Protein AF-A0A2V1CV83-F1 (afdb_monomer_lite)

Radius of gyration: 19.04 Å; chains: 1; bounding box: 44×29×53 Å

Structure (mmCIF, N/CA/C/O backbone):
data_AF-A0A2V1CV83-F1
#
_entry.id   AF-A0A2V1CV83-F1
#
loop_
_atom_site.group_PDB
_atom_site.id
_atom_site.type_symbol
_atom_site.label_atom_id
_atom_site.label_alt_id
_atom_site.label_comp_id
_atom_site.label_asym_id
_atom_site.label_entity_id
_atom_site.label_seq_id
_atom_site.pdbx_PDB_ins_code
_atom_site.Cartn_x
_atom_site.Cartn_y
_atom_site.Cartn_z
_atom_site.occupancy
_atom_site.B_iso_or_equiv
_atom_site.auth_seq_id
_atom_site.auth_comp_id
_atom_site.auth_asym_id
_atom_site.auth_atom_id
_atom_site.pdbx_PDB_model_num
ATOM 1 N N . MET A 1 1 ? 9.686 -0.710 20.673 1.00 38.78 1 MET A N 1
ATOM 2 C CA . MET A 1 1 ? 8.378 -0.018 20.800 1.00 38.78 1 MET A CA 1
ATOM 3 C C . MET A 1 1 ? 7.660 0.177 19.448 1.00 38.78 1 MET A C 1
ATOM 5 O O . MET A 1 1 ? 6.859 1.089 19.310 1.00 38.78 1 MET A O 1
ATOM 9 N N . SER A 1 2 ? 7.879 -0.682 18.444 1.00 38.56 2 SER A N 1
ATOM 10 C CA . SER A 1 2 ? 7.444 -0.445 17.051 1.00 38.56 2 SER A CA 1
ATOM 11 C C . SER A 1 2 ? 6.160 -1.177 16.614 1.00 38.56 2 SER A C 1
ATOM 13 O O . SER A 1 2 ? 5.761 -1.050 15.463 1.00 38.56 2 SER A O 1
ATOM 15 N N . GLN A 1 3 ? 5.480 -1.922 17.495 1.00 50.62 3 GLN A N 1
ATOM 16 C CA . GLN A 1 3 ? 4.398 -2.849 17.102 1.00 50.62 3 GLN A CA 1
ATOM 17 C C . GLN A 1 3 ? 2.975 -2.258 17.021 1.00 50.62 3 GLN A C 1
ATOM 19 O O . GLN A 1 3 ? 2.048 -2.975 16.643 1.00 50.62 3 GLN A O 1
ATOM 24 N N . THR A 1 4 ? 2.771 -0.978 17.353 1.00 60.94 4 THR A N 1
ATOM 25 C CA . THR A 1 4 ? 1.410 -0.437 17.575 1.00 60.94 4 THR A CA 1
ATOM 26 C C . THR A 1 4 ? 1.031 0.737 16.674 1.00 60.94 4 THR A C 1
ATOM 28 O O . THR A 1 4 ? -0.124 1.153 16.695 1.00 60.94 4 THR A O 1
ATOM 31 N N . GLY A 1 5 ? 1.953 1.261 15.858 1.00 80.12 5 GLY A N 1
ATOM 32 C CA . GLY A 1 5 ? 1.744 2.507 15.105 1.00 80.12 5 GLY A CA 1
ATOM 33 C C . GLY A 1 5 ? 0.479 2.490 14.243 1.00 80.12 5 GLY A C 1
ATOM 34 O O . GLY A 1 5 ? -0.393 3.343 14.405 1.00 80.12 5 GLY A O 1
ATOM 35 N N . LEU A 1 6 ? 0.328 1.466 13.396 1.00 86.88 6 LEU A N 1
ATOM 36 C CA . LEU A 1 6 ? -0.805 1.362 12.477 1.00 86.88 6 LEU A CA 1
ATOM 37 C C . LEU A 1 6 ? -2.146 1.170 13.199 1.00 86.88 6 LEU A C 1
ATOM 39 O O . LEU A 1 6 ? -3.119 1.866 12.905 1.00 86.88 6 LEU A O 1
ATOM 43 N N . LYS A 1 7 ? -2.209 0.245 14.165 1.00 87.56 7 LYS A N 1
ATOM 44 C CA . LYS A 1 7 ? -3.438 -0.037 14.927 1.00 87.56 7 LYS A CA 1
ATOM 45 C C . LYS A 1 7 ? -3.874 1.161 15.766 1.00 87.56 7 LYS A C 1
ATOM 47 O O . LYS A 1 7 ? -5.052 1.509 15.762 1.00 87.56 7 LYS A O 1
ATOM 52 N N . THR A 1 8 ? -2.936 1.822 16.441 1.00 87.75 8 THR A N 1
ATOM 53 C CA . THR A 1 8 ? -3.216 3.029 17.230 1.00 87.75 8 THR A CA 1
ATOM 54 C C . THR A 1 8 ? -3.698 4.168 16.339 1.00 87.75 8 THR A C 1
ATOM 56 O O . THR A 1 8 ? -4.691 4.826 16.659 1.00 87.75 8 THR A O 1
ATOM 59 N N . ALA A 1 9 ? -3.053 4.378 15.189 1.00 86.94 9 ALA A N 1
ATOM 60 C CA . ALA A 1 9 ? -3.461 5.412 14.248 1.00 86.94 9 ALA A CA 1
ATOM 61 C C . ALA A 1 9 ? -4.855 5.125 13.656 1.00 86.94 9 ALA A C 1
ATOM 63 O O . ALA A 1 9 ? -5.667 6.040 13.523 1.00 86.94 9 ALA A O 1
ATOM 64 N N . TYR A 1 10 ? -5.180 3.855 13.392 1.00 90.00 10 TYR A N 1
ATOM 65 C CA . TYR A 1 10 ? -6.508 3.437 12.940 1.00 90.00 10 TYR A CA 1
ATOM 66 C C . TYR A 1 10 ? -7.578 3.686 14.010 1.00 90.00 10 TYR A C 1
ATOM 68 O O . TYR A 1 10 ? -8.588 4.328 13.725 1.00 90.00 10 TYR A O 1
ATOM 76 N N . ASN A 1 11 ? -7.329 3.274 15.256 1.00 88.62 11 ASN A N 1
ATOM 77 C CA . ASN A 1 11 ? -8.245 3.522 16.373 1.00 88.62 11 ASN A CA 1
ATOM 78 C C . ASN A 1 11 ? -8.486 5.022 16.584 1.00 88.62 11 ASN A C 1
ATOM 80 O O . ASN A 1 11 ? -9.622 5.444 16.773 1.00 88.62 11 ASN A O 1
ATOM 84 N N . THR A 1 12 ? -7.445 5.845 16.445 1.00 89.06 12 THR A N 1
ATOM 85 C CA . THR A 1 12 ? -7.566 7.308 16.529 1.00 89.06 12 THR A CA 1
ATOM 86 C C . THR A 1 12 ? -8.518 7.869 15.466 1.00 89.06 12 THR A C 1
ATOM 88 O O . THR A 1 12 ? -9.266 8.810 15.734 1.00 89.06 12 THR A O 1
ATOM 91 N N . LEU A 1 13 ? -8.526 7.306 14.253 1.00 87.19 13 LEU A N 1
ATOM 92 C CA . LEU A 1 13 ? -9.447 7.728 13.192 1.00 87.19 13 LEU A CA 1
ATOM 93 C C . LEU A 1 13 ? -10.897 7.313 13.464 1.00 87.19 13 LEU A C 1
ATOM 95 O O . LEU A 1 13 ? -11.805 8.069 13.112 1.00 87.19 13 LEU A O 1
ATOM 99 N N . LEU A 1 14 ? -11.105 6.159 14.105 1.00 89.06 14 LEU A N 1
ATOM 100 C CA . LEU A 1 14 ? -12.427 5.720 14.555 1.00 89.06 14 LEU A CA 1
ATOM 101 C C . LEU A 1 14 ? -12.966 6.641 15.654 1.00 89.06 14 LEU A C 1
ATOM 103 O O . LEU A 1 14 ? -14.090 7.121 15.542 1.00 89.06 14 LEU A O 1
ATOM 107 N N . THR A 1 15 ? -12.147 6.963 16.661 1.00 89.38 15 THR A N 1
ATOM 108 C CA . THR A 1 15 ? -12.526 7.889 17.743 1.00 89.38 15 THR A CA 1
ATOM 109 C C . THR A 1 15 ? -12.845 9.286 17.215 1.00 89.38 15 THR A C 1
ATOM 111 O O . THR A 1 15 ? -13.755 9.941 17.701 1.00 89.38 15 THR A O 1
ATOM 114 N N . ARG A 1 16 ? -12.132 9.746 16.180 1.00 89.12 16 ARG A N 1
ATOM 115 C CA . ARG A 1 16 ? -12.391 11.040 15.525 1.00 89.12 16 ARG A CA 1
ATOM 116 C C . ARG A 1 16 ? -13.568 11.017 14.541 1.00 89.12 16 ARG A C 1
ATOM 118 O O . ARG A 1 16 ? -13.742 11.990 13.812 1.00 89.12 16 ARG A O 1
ATOM 125 N N . HIS A 1 17 ? -14.325 9.919 14.465 1.00 83.50 17 HIS A N 1
ATOM 126 C CA . HIS A 1 17 ? -15.454 9.730 13.546 1.00 83.50 17 HIS A CA 1
ATOM 127 C C . HIS A 1 17 ? -15.121 9.992 12.064 1.00 83.50 17 HIS A C 1
ATOM 129 O O . HIS A 1 17 ? -15.986 10.355 11.273 1.00 83.50 17 HIS A O 1
ATOM 135 N N . ARG A 1 18 ? -13.857 9.793 11.659 1.00 83.62 18 ARG A N 1
ATOM 136 C CA . ARG A 1 18 ? -13.404 9.984 10.266 1.00 83.62 18 ARG A CA 1
ATOM 137 C C . ARG A 1 18 ? -13.451 8.711 9.423 1.00 83.62 18 ARG A C 1
ATOM 139 O O . ARG A 1 18 ? -13.245 8.778 8.215 1.00 83.62 18 ARG A O 1
ATOM 146 N N . LEU A 1 19 ? -13.692 7.562 10.048 1.00 82.94 19 LEU A N 1
ATOM 147 C CA . LEU A 1 19 ? -13.981 6.298 9.379 1.00 82.94 19 LEU A CA 1
ATOM 148 C C . LEU A 1 19 ? -15.140 5.599 10.081 1.00 82.94 19 LEU A C 1
ATOM 150 O O . LEU A 1 19 ? -15.219 5.589 11.308 1.00 82.94 19 LEU A O 1
ATOM 154 N N . THR A 1 20 ? -16.003 4.970 9.290 1.00 84.12 20 THR A N 1
ATOM 155 C CA . THR A 1 20 ? -17.001 4.030 9.791 1.00 84.12 20 THR A CA 1
ATOM 156 C C . THR A 1 20 ? -16.340 2.676 10.053 1.00 84.12 20 THR A C 1
ATOM 158 O O . THR A 1 20 ? -15.655 2.156 9.166 1.00 84.12 20 THR A O 1
ATOM 161 N N . PRO A 1 21 ? -16.514 2.095 11.254 1.00 82.75 21 PRO A N 1
ATOM 162 C CA . PRO A 1 21 ? -15.878 0.834 11.603 1.00 82.75 21 PRO A CA 1
ATOM 163 C C . PRO A 1 21 ? -16.393 -0.295 10.708 1.00 82.75 21 PRO A C 1
ATOM 165 O O . PRO A 1 21 ? -17.596 -0.475 10.528 1.00 82.75 21 PRO A O 1
ATOM 168 N N . ASN A 1 22 ? -15.469 -1.084 10.160 1.00 87.69 22 ASN A N 1
ATOM 169 C CA . ASN A 1 22 ? -15.791 -2.233 9.320 1.00 87.69 22 ASN A CA 1
ATOM 170 C C . ASN A 1 22 ? -14.876 -3.422 9.655 1.00 87.69 22 ASN A C 1
ATOM 172 O O . ASN A 1 22 ? -13.663 -3.274 9.822 1.00 87.69 22 ASN A O 1
ATOM 176 N N . ARG A 1 23 ? -15.445 -4.633 9.706 1.00 88.12 23 ARG A N 1
ATOM 177 C CA . ARG A 1 23 ? -14.699 -5.876 9.955 1.00 88.12 23 ARG A CA 1
ATOM 178 C C . ARG A 1 23 ? -13.591 -6.109 8.921 1.00 88.12 23 ARG A C 1
ATOM 180 O O . ARG A 1 23 ? -12.513 -6.577 9.283 1.00 88.12 23 ARG A O 1
ATOM 187 N N . SER A 1 24 ? -13.826 -5.760 7.654 1.00 89.50 24 SER A N 1
ATOM 188 C CA . SER A 1 24 ? -12.828 -5.912 6.585 1.00 89.50 24 SER A CA 1
ATOM 189 C C . SER A 1 24 ? -11.659 -4.934 6.735 1.00 89.50 24 SER A C 1
ATOM 191 O O . SER A 1 24 ? -10.515 -5.314 6.496 1.00 89.50 24 SER A O 1
ATOM 193 N N . GLN A 1 25 ? -11.920 -3.712 7.209 1.00 91.00 25 GLN A N 1
ATOM 194 C CA . GLN A 1 25 ? -10.885 -2.720 7.511 1.00 91.00 25 GLN A CA 1
ATOM 195 C C . GLN A 1 25 ? -9.978 -3.203 8.643 1.00 91.00 25 GLN A C 1
ATOM 197 O O . GLN A 1 25 ? -8.758 -3.159 8.512 1.00 91.00 25 GLN A O 1
ATOM 202 N N . LEU A 1 26 ? -10.561 -3.736 9.721 1.00 89.75 26 LEU A N 1
ATOM 203 C CA . LEU A 1 26 ? -9.790 -4.295 10.831 1.00 89.75 26 LEU A CA 1
ATOM 204 C C . LEU A 1 26 ? -8.926 -5.484 10.380 1.00 89.75 26 LEU A C 1
ATOM 206 O O . LEU A 1 26 ? -7.753 -5.577 10.743 1.00 89.75 26 LEU A O 1
ATOM 210 N N . ALA A 1 27 ? -9.481 -6.376 9.554 1.00 91.81 27 ALA A N 1
ATOM 211 C CA . ALA A 1 27 ? -8.731 -7.492 8.982 1.00 91.81 27 ALA A CA 1
ATOM 212 C C . ALA A 1 27 ? -7.567 -7.011 8.098 1.00 91.81 27 ALA A C 1
ATOM 214 O O . ALA A 1 27 ? -6.463 -7.550 8.194 1.00 91.81 27 ALA A O 1
ATOM 215 N N . LEU A 1 28 ? -7.788 -5.975 7.284 1.00 92.75 28 LEU A N 1
ATOM 216 C CA . LEU A 1 28 ? -6.750 -5.353 6.467 1.00 92.75 28 LEU A CA 1
ATOM 217 C C . LEU A 1 28 ? -5.640 -4.740 7.332 1.00 92.75 28 LEU A C 1
ATOM 219 O O . LEU A 1 28 ? -4.468 -5.019 7.097 1.00 92.75 28 LEU A O 1
ATOM 223 N N . VAL A 1 29 ? -6.001 -3.970 8.361 1.00 93.12 29 VAL A N 1
ATOM 224 C CA . VAL A 1 29 ? -5.052 -3.367 9.311 1.00 93.12 29 VAL A CA 1
ATOM 225 C C . VAL A 1 29 ? -4.195 -4.435 9.990 1.00 93.12 29 VAL A C 1
ATOM 227 O O . VAL A 1 29 ? -2.982 -4.274 10.092 1.00 93.12 29 VAL A O 1
ATOM 230 N N . ASN A 1 30 ? -4.792 -5.554 10.408 1.00 92.69 30 ASN A N 1
ATOM 231 C CA . ASN A 1 30 ? -4.042 -6.661 11.002 1.00 92.69 30 ASN A CA 1
ATOM 232 C C . ASN A 1 30 ? -3.021 -7.256 10.024 1.00 92.69 30 ASN A C 1
ATOM 234 O O . ASN A 1 30 ? -1.864 -7.430 10.399 1.00 92.69 30 ASN A O 1
ATOM 238 N N . ARG A 1 31 ? -3.421 -7.522 8.774 1.00 93.12 31 ARG A N 1
ATOM 239 C CA . ARG A 1 31 ? -2.514 -8.080 7.758 1.00 93.12 31 ARG A CA 1
ATOM 240 C C . ARG A 1 31 ? -1.390 -7.110 7.384 1.00 93.12 31 ARG A C 1
ATOM 242 O O . ARG A 1 31 ? -0.254 -7.537 7.221 1.00 93.12 31 ARG A O 1
ATOM 249 N N . LEU A 1 32 ? -1.689 -5.815 7.286 1.00 93.12 32 LEU A N 1
ATOM 250 C CA . LEU A 1 32 ? -0.683 -4.780 7.033 1.00 93.12 32 LEU A CA 1
ATOM 251 C C . LEU A 1 32 ? 0.308 -4.647 8.196 1.00 93.12 32 LEU A C 1
ATOM 253 O O . LEU A 1 32 ? 1.496 -4.457 7.963 1.00 93.12 32 LEU A O 1
ATOM 257 N N . ASN A 1 33 ? -0.148 -4.813 9.439 1.00 92.50 33 ASN A N 1
ATOM 258 C CA . ASN A 1 33 ? 0.731 -4.810 10.608 1.00 92.50 33 ASN A CA 1
ATOM 259 C C . ASN A 1 33 ? 1.700 -6.007 10.611 1.00 92.50 33 ASN A C 1
ATOM 261 O O . ASN A 1 33 ? 2.868 -5.859 10.970 1.00 92.50 33 ASN A O 1
ATOM 265 N N . THR A 1 34 ? 1.231 -7.187 10.189 1.00 91.12 34 THR A N 1
ATOM 266 C CA . THR A 1 34 ? 2.102 -8.352 9.960 1.00 91.12 34 THR A CA 1
ATOM 267 C C . THR A 1 34 ? 3.130 -8.045 8.876 1.00 91.12 34 THR A C 1
ATOM 269 O O . THR A 1 34 ? 4.320 -8.164 9.139 1.00 91.12 34 THR A O 1
ATOM 272 N N . LEU A 1 35 ? 2.697 -7.519 7.722 1.00 91.00 35 LEU A N 1
ATOM 273 C CA . LEU A 1 35 ? 3.611 -7.140 6.639 1.00 91.00 35 LEU A CA 1
ATOM 274 C C . LEU A 1 35 ? 4.671 -6.126 7.101 1.00 91.00 35 LEU A C 1
ATOM 276 O O . LEU A 1 35 ? 5.837 -6.253 6.750 1.00 91.00 35 LEU A O 1
ATOM 280 N N . GLN A 1 36 ? 4.294 -5.134 7.910 1.00 89.69 36 GLN A N 1
ATOM 281 C CA . GLN A 1 36 ? 5.235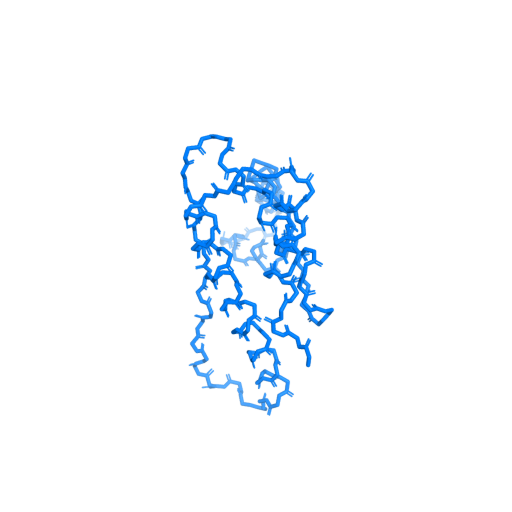 -4.156 8.459 1.00 89.69 36 GLN A CA 1
ATOM 282 C C . GLN A 1 36 ? 6.304 -4.812 9.344 1.00 89.69 36 GLN A C 1
ATOM 284 O O . GLN A 1 36 ? 7.472 -4.425 9.300 1.00 89.69 36 GLN A O 1
ATOM 289 N N . THR A 1 37 ? 5.903 -5.809 10.133 1.00 88.19 37 THR A N 1
ATOM 290 C CA . THR A 1 37 ? 6.812 -6.579 10.991 1.00 88.19 37 THR A CA 1
ATOM 291 C C . THR A 1 37 ? 7.760 -7.423 10.140 1.00 88.19 37 THR A C 1
ATOM 293 O O . THR A 1 37 ? 8.968 -7.407 10.372 1.00 88.19 37 THR A O 1
ATOM 296 N N . ASP A 1 38 ? 7.234 -8.084 9.109 1.00 88.56 38 ASP A N 1
ATOM 297 C CA . ASP A 1 38 ? 8.023 -8.905 8.190 1.00 88.56 38 ASP A CA 1
ATOM 298 C C . ASP A 1 38 ? 9.042 -8.058 7.414 1.00 88.56 38 ASP A C 1
ATOM 300 O O . ASP A 1 38 ? 10.211 -8.432 7.317 1.00 88.56 38 ASP A O 1
ATOM 304 N N . LEU A 1 39 ? 8.638 -6.873 6.939 1.00 87.88 39 LEU A N 1
ATOM 305 C CA . LEU A 1 39 ? 9.530 -5.912 6.282 1.00 87.88 39 LEU A CA 1
ATOM 306 C C . LEU A 1 39 ? 10.657 -5.449 7.212 1.00 87.88 39 LEU A C 1
ATOM 308 O O . LEU A 1 39 ? 11.816 -5.384 6.800 1.00 87.88 39 LEU A O 1
ATOM 312 N N . HIS A 1 40 ? 10.334 -5.149 8.471 1.00 85.88 40 HIS A N 1
ATOM 313 C CA . HIS A 1 40 ? 11.327 -4.716 9.451 1.00 85.88 40 HIS A CA 1
ATOM 314 C C . HIS A 1 40 ? 12.343 -5.825 9.765 1.00 85.88 40 HIS A C 1
ATOM 316 O O . HIS A 1 40 ? 13.550 -5.586 9.737 1.00 85.88 40 HIS A O 1
ATOM 322 N N . ASN A 1 41 ? 11.869 -7.052 9.993 1.00 85.44 41 ASN A N 1
ATOM 323 C CA . ASN A 1 41 ? 12.728 -8.205 10.265 1.00 85.44 41 ASN A CA 1
ATOM 324 C C . ASN A 1 41 ? 13.623 -8.544 9.066 1.00 85.44 41 ASN A C 1
ATOM 326 O O . ASN A 1 41 ? 14.808 -8.832 9.233 1.00 85.44 41 ASN A O 1
ATOM 330 N N . HIS A 1 42 ? 13.081 -8.459 7.850 1.00 83.38 42 HIS A N 1
ATOM 331 C CA . HIS A 1 42 ? 13.844 -8.685 6.628 1.00 83.38 42 HIS A CA 1
ATOM 332 C C . HIS A 1 42 ? 14.946 -7.637 6.434 1.00 83.38 42 HIS A C 1
ATOM 334 O O . HIS A 1 42 ? 16.064 -7.989 6.060 1.00 83.38 42 HIS A O 1
ATOM 340 N N . HIS A 1 43 ? 14.667 -6.362 6.727 1.00 81.94 43 HIS A N 1
ATOM 341 C CA . HIS A 1 43 ? 15.671 -5.298 6.676 1.00 81.94 43 HIS A CA 1
ATOM 342 C C . HIS A 1 43 ? 16.832 -5.566 7.651 1.00 81.94 43 HIS A C 1
ATOM 344 O O . HIS A 1 43 ? 17.997 -5.449 7.273 1.00 81.94 43 HIS A O 1
ATOM 350 N N . LEU A 1 44 ? 16.532 -5.979 8.889 1.00 80.94 44 LEU A N 1
ATOM 351 C CA . LEU A 1 44 ? 17.550 -6.338 9.886 1.00 80.94 44 LEU A CA 1
ATOM 352 C C . LEU A 1 44 ? 18.376 -7.562 9.460 1.00 80.94 44 LEU A C 1
ATOM 354 O O . LEU A 1 44 ? 19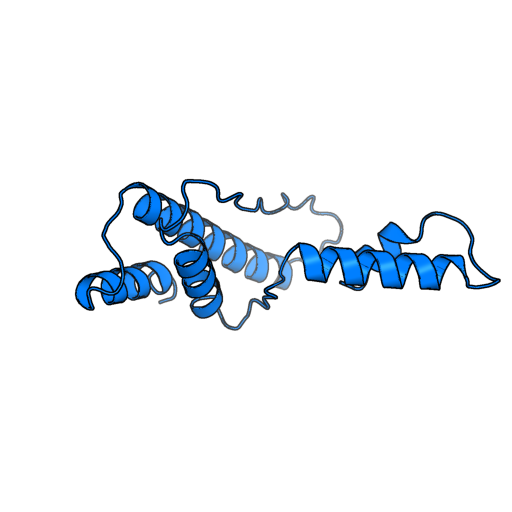.596 -7.563 9.601 1.00 80.94 44 LEU A O 1
ATOM 358 N N . SER A 1 45 ? 17.725 -8.586 8.901 1.00 76.12 45 SER A N 1
ATOM 359 C CA . SER A 1 45 ? 18.403 -9.790 8.405 1.00 76.12 45 SER A CA 1
ATOM 360 C C . SER A 1 45 ? 19.331 -9.493 7.226 1.00 76.12 45 SER A C 1
ATOM 362 O O . SER A 1 45 ? 20.420 -10.057 7.156 1.00 76.12 45 SER A O 1
ATOM 364 N N . ASN A 1 46 ? 18.922 -8.618 6.303 1.00 69.94 46 ASN A N 1
ATOM 365 C CA . ASN A 1 46 ? 19.735 -8.260 5.140 1.00 69.94 46 ASN A CA 1
ATOM 366 C C . ASN A 1 46 ? 20.972 -7.436 5.536 1.00 69.94 46 ASN A C 1
ATOM 368 O O . ASN A 1 46 ? 22.036 -7.599 4.952 1.00 69.94 46 ASN A O 1
ATOM 372 N N . SER A 1 47 ? 20.867 -6.611 6.584 1.00 64.88 47 SER A N 1
ATOM 373 C CA . SER A 1 47 ? 22.002 -5.839 7.112 1.00 64.88 47 SER A CA 1
ATOM 374 C C . SER A 1 47 ? 23.127 -6.710 7.690 1.00 64.88 47 SER A C 1
ATOM 376 O O . SER A 1 47 ? 24.260 -6.246 7.773 1.00 64.88 47 SER A O 1
ATOM 378 N N . ASN A 1 48 ? 22.826 -7.949 8.098 1.00 61.56 48 ASN A N 1
ATOM 379 C CA . ASN A 1 48 ? 23.766 -8.847 8.780 1.00 61.56 48 ASN A CA 1
ATOM 380 C C . ASN A 1 48 ? 24.224 -10.033 7.911 1.00 61.56 48 ASN A C 1
ATOM 382 O O . ASN A 1 48 ? 25.033 -10.842 8.363 1.00 61.56 48 ASN A O 1
ATOM 386 N N . SER A 1 49 ? 23.713 -10.167 6.682 1.00 55.47 49 SER A N 1
ATOM 387 C CA . SER A 1 49 ? 24.023 -11.300 5.805 1.00 55.47 49 SER A CA 1
ATOM 388 C C . SER A 1 49 ? 25.108 -10.937 4.790 1.00 55.47 49 SER A C 1
ATOM 390 O O . SER A 1 49 ? 24.874 -10.215 3.826 1.00 55.47 49 SER A O 1
ATOM 392 N N . THR A 1 50 ? 26.311 -11.482 4.979 1.00 58.03 50 THR A N 1
ATOM 393 C CA . THR A 1 50 ? 27.434 -11.416 4.023 1.00 58.03 50 THR A CA 1
ATOM 394 C C . THR A 1 50 ? 27.334 -12.467 2.906 1.00 58.03 50 THR A C 1
ATOM 396 O O . THR A 1 50 ? 28.218 -12.551 2.052 1.00 58.03 50 THR A O 1
ATOM 399 N N . SER A 1 51 ? 26.266 -13.275 2.876 1.00 51.53 51 SER A N 1
ATOM 400 C CA . SER A 1 51 ? 26.116 -14.383 1.930 1.00 51.53 51 SER A CA 1
ATOM 401 C C . SER A 1 51 ? 25.213 -14.014 0.751 1.00 51.53 51 SER A C 1
ATOM 403 O O . SER A 1 51 ? 23.993 -13.939 0.874 1.00 51.53 51 SER A O 1
ATOM 405 N N . LYS A 1 52 ? 25.823 -13.861 -0.431 1.00 55.00 52 LYS A N 1
ATOM 406 C CA . LYS A 1 52 ? 25.156 -13.612 -1.726 1.00 55.00 52 LYS A CA 1
ATOM 407 C C . LYS A 1 52 ? 24.292 -14.784 -2.239 1.00 55.00 52 LYS A C 1
ATOM 409 O O . LYS A 1 52 ? 23.759 -14.688 -3.340 1.00 55.00 52 LYS A O 1
ATOM 414 N N . TYR A 1 53 ? 24.157 -15.875 -1.478 1.00 48.31 53 TYR A N 1
ATOM 415 C CA . TYR A 1 53 ? 23.531 -17.125 -1.936 1.00 48.31 53 TYR A CA 1
ATOM 416 C C . TYR A 1 53 ? 22.458 -17.696 -1.002 1.00 48.31 53 TYR A C 1
ATOM 418 O O . TYR A 1 53 ? 22.033 -18.835 -1.189 1.00 48.31 53 TYR A O 1
ATOM 426 N N . SER A 1 54 ? 21.972 -16.944 -0.012 1.00 50.09 54 SER A N 1
ATOM 427 C CA . SER A 1 54 ? 20.761 -17.370 0.688 1.00 50.09 54 SER A CA 1
ATOM 428 C C . SER A 1 54 ? 19.549 -17.054 -0.186 1.00 50.09 54 SER A C 1
ATOM 430 O O . SER A 1 54 ? 19.257 -15.887 -0.441 1.00 50.09 54 SER A O 1
ATOM 432 N N . SER A 1 55 ? 18.848 -18.093 -0.637 1.00 49.38 55 SER A N 1
ATOM 433 C CA . SER A 1 55 ? 17.521 -18.037 -1.255 1.00 49.38 55 SER A CA 1
ATOM 434 C C . SER A 1 55 ? 16.510 -17.493 -0.242 1.00 49.38 55 SER A C 1
ATOM 436 O O . SER A 1 55 ? 15.744 -18.234 0.374 1.00 49.38 55 SER A O 1
ATOM 438 N N . GLN A 1 56 ? 16.585 -16.190 0.011 1.00 58.00 56 GLN A N 1
ATOM 439 C CA . GLN A 1 56 ? 15.754 -15.494 0.972 1.00 58.00 56 GLN A CA 1
ATOM 440 C C . GLN A 1 56 ? 14.330 -15.491 0.415 1.00 58.00 56 GLN A C 1
ATOM 442 O O . GLN A 1 56 ? 14.092 -15.039 -0.706 1.00 58.00 56 GLN A O 1
ATOM 447 N N . ALA A 1 57 ? 13.393 -16.080 1.161 1.00 62.88 57 ALA A N 1
ATOM 448 C CA . ALA A 1 57 ? 12.001 -16.163 0.742 1.00 62.88 57 ALA A CA 1
ATOM 449 C C . ALA A 1 57 ? 11.480 -14.748 0.452 1.00 62.88 57 ALA A C 1
ATOM 451 O O . ALA A 1 57 ? 11.451 -13.897 1.341 1.00 62.88 57 ALA A O 1
ATOM 452 N N . SER A 1 58 ? 11.093 -14.494 -0.800 1.00 72.81 58 SER A N 1
ATOM 453 C CA . SER A 1 58 ? 10.591 -13.190 -1.226 1.00 72.81 58 SER A CA 1
ATOM 454 C C . SER A 1 58 ? 9.380 -12.803 -0.378 1.00 72.81 58 SER A C 1
ATOM 456 O O . SER A 1 58 ? 8.392 -13.548 -0.335 1.00 72.81 58 SER A O 1
ATOM 458 N N . LEU A 1 59 ? 9.437 -11.641 0.276 1.00 81.94 59 LEU A N 1
ATOM 459 C CA . LEU A 1 59 ? 8.296 -11.104 1.012 1.00 81.94 59 LEU A CA 1
ATOM 460 C C . LEU A 1 59 ? 7.098 -10.951 0.070 1.00 81.94 59 LEU A C 1
ATOM 462 O O . LEU A 1 59 ? 7.200 -10.356 -1.003 1.00 81.94 59 LEU A O 1
ATOM 466 N N . LYS A 1 60 ? 5.949 -11.500 0.467 1.00 86.25 60 LYS A N 1
ATOM 467 C CA . LYS A 1 60 ? 4.716 -11.406 -0.319 1.00 86.25 60 LYS A CA 1
ATOM 468 C C . LYS A 1 60 ? 4.001 -10.093 -0.009 1.00 86.25 60 LYS A C 1
ATOM 470 O O . LYS A 1 60 ? 3.824 -9.738 1.152 1.00 86.25 60 LYS A O 1
ATOM 475 N N . GLY A 1 61 ? 3.556 -9.399 -1.053 1.00 89.94 61 GLY A N 1
ATOM 476 C CA . GLY A 1 61 ? 2.713 -8.210 -0.924 1.00 89.94 61 GLY A CA 1
ATOM 477 C C . GLY A 1 61 ? 1.248 -8.537 -0.606 1.00 89.94 61 GLY A C 1
ATOM 478 O O . GLY A 1 61 ? 0.833 -9.697 -0.578 1.00 89.94 61 GLY A O 1
ATOM 479 N N . LEU A 1 62 ? 0.444 -7.490 -0.398 1.00 92.31 62 LEU A N 1
ATOM 480 C CA . LEU A 1 62 ? -1.005 -7.592 -0.217 1.00 92.31 62 LEU A CA 1
ATOM 481 C C . LEU A 1 62 ? -1.742 -7.023 -1.433 1.00 92.31 62 LEU A C 1
ATOM 483 O O . LEU A 1 62 ? -1.507 -5.885 -1.829 1.00 92.31 62 LEU A O 1
ATOM 487 N N . TYR A 1 63 ? -2.707 -7.781 -1.955 1.00 93.25 63 TYR A N 1
ATOM 488 C CA . TYR A 1 63 ? -3.686 -7.292 -2.924 1.00 93.25 63 TYR A CA 1
ATOM 489 C C . TYR A 1 63 ? -4.989 -6.920 -2.205 1.00 93.25 63 TYR A C 1
ATOM 491 O O . TYR A 1 63 ? -5.605 -7.760 -1.546 1.00 93.25 63 TYR A O 1
ATOM 499 N N . ILE A 1 64 ? -5.395 -5.652 -2.297 1.00 92.88 64 ILE A N 1
ATOM 500 C CA . ILE A 1 64 ? -6.546 -5.103 -1.567 1.00 92.88 64 ILE A CA 1
ATOM 501 C C . ILE A 1 64 ? -7.670 -4.800 -2.561 1.00 92.88 64 ILE A C 1
ATOM 503 O O . ILE A 1 64 ? -7.524 -3.936 -3.420 1.00 92.88 64 ILE A O 1
ATOM 507 N N . TYR A 1 65 ? -8.821 -5.452 -2.400 1.00 93.00 65 TYR A N 1
ATOM 508 C CA . TYR A 1 65 ? -10.006 -5.249 -3.236 1.00 93.00 65 TYR A CA 1
ATOM 509 C C . TYR A 1 65 ? -11.278 -5.148 -2.381 1.00 93.00 65 TYR A C 1
ATOM 511 O O . TYR A 1 65 ? -11.278 -5.483 -1.197 1.00 93.00 65 TYR A O 1
ATOM 519 N N . GLY A 1 66 ? -12.358 -4.625 -2.964 1.00 90.56 66 GLY A N 1
ATOM 520 C CA . GLY A 1 66 ? -13.661 -4.485 -2.305 1.00 90.56 66 GLY A CA 1
ATOM 521 C C . GLY A 1 66 ? -14.423 -3.238 -2.754 1.00 90.56 66 GLY A C 1
ATOM 522 O O . GLY A 1 66 ? -13.873 -2.388 -3.458 1.00 90.56 66 GLY A O 1
ATOM 523 N N . SER A 1 67 ? -15.667 -3.090 -2.299 1.00 90.31 67 SER A N 1
ATOM 524 C CA . SER A 1 67 ? -16.604 -2.037 -2.729 1.00 90.31 67 SER A CA 1
ATOM 525 C C . SER A 1 67 ? -16.064 -0.611 -2.569 1.00 90.31 67 SER A C 1
ATOM 527 O O . SER A 1 67 ? -15.226 -0.343 -1.701 1.00 90.31 67 SER A O 1
ATOM 529 N N . VAL A 1 68 ? -16.536 0.323 -3.398 1.00 88.38 68 VAL A N 1
ATOM 530 C CA . VAL A 1 68 ? -16.176 1.753 -3.329 1.00 88.38 68 VAL A CA 1
ATOM 531 C C . VAL A 1 68 ? -16.595 2.341 -1.970 1.00 88.38 68 VAL A C 1
ATOM 533 O O . VAL A 1 68 ? -17.525 1.852 -1.338 1.00 88.38 68 VAL A O 1
ATOM 536 N N . GLY A 1 69 ? -15.855 3.330 -1.459 1.00 85.12 69 GLY A N 1
ATOM 537 C CA . GLY A 1 69 ? -16.176 3.996 -0.184 1.00 85.12 69 GLY A CA 1
ATOM 538 C C . GLY A 1 69 ? -15.792 3.234 1.093 1.00 85.12 69 GLY A C 1
ATOM 539 O O . GLY A 1 69 ? -15.866 3.787 2.181 1.00 85.12 69 GLY A O 1
ATOM 540 N N . THR A 1 70 ? -15.283 2.003 0.997 1.00 86.94 70 THR A N 1
ATOM 541 C CA . THR A 1 70 ? -14.888 1.181 2.165 1.00 86.94 70 THR A CA 1
ATOM 542 C C . THR A 1 70 ? -13.594 1.620 2.868 1.00 86.94 70 THR A C 1
ATOM 544 O O . THR A 1 70 ? -13.144 0.951 3.794 1.00 86.94 70 THR A O 1
ATOM 547 N N . GLY A 1 71 ? -12.963 2.723 2.450 1.00 88.12 71 GLY A N 1
ATOM 548 C CA . GLY A 1 71 ? -11.767 3.263 3.111 1.00 88.12 71 GLY A CA 1
ATOM 549 C C . GLY A 1 71 ? -10.444 2.552 2.787 1.00 88.12 71 GLY A C 1
ATOM 550 O O . GLY A 1 71 ? -9.438 2.847 3.424 1.00 88.12 71 GLY A O 1
ATOM 551 N N . LYS A 1 72 ? -10.404 1.661 1.782 1.00 92.00 72 LYS A N 1
ATOM 552 C CA . LYS A 1 72 ? -9.189 0.916 1.371 1.00 92.00 72 LYS A CA 1
ATOM 553 C C . LYS A 1 72 ? -7.974 1.827 1.161 1.00 92.00 72 LYS A C 1
ATOM 555 O O . LYS A 1 72 ? -6.942 1.629 1.794 1.00 92.00 72 LYS A O 1
ATOM 560 N N . SER A 1 73 ? -8.123 2.860 0.327 1.00 91.19 73 SER A N 1
ATOM 561 C CA . SER A 1 73 ? -7.044 3.814 0.036 1.00 91.19 73 SER A CA 1
ATOM 562 C C . SER A 1 73 ? -6.612 4.578 1.284 1.00 91.19 73 SER A C 1
ATOM 564 O O . SER A 1 73 ? -5.431 4.831 1.472 1.00 91.19 73 SER A O 1
ATOM 566 N N . ARG A 1 74 ? -7.555 4.883 2.184 1.00 90.62 74 ARG A N 1
ATOM 567 C CA . ARG A 1 74 ? -7.253 5.590 3.430 1.00 90.62 74 ARG A CA 1
ATOM 568 C C . ARG A 1 74 ? -6.405 4.744 4.380 1.00 90.62 74 ARG A C 1
ATOM 570 O O . ARG A 1 74 ? -5.522 5.283 5.036 1.00 90.62 74 ARG A O 1
ATOM 577 N N . ILE A 1 75 ? -6.659 3.438 4.443 1.00 92.06 75 ILE A N 1
ATOM 578 C CA . ILE A 1 75 ? -5.857 2.499 5.239 1.00 92.06 75 ILE A CA 1
ATOM 579 C C . ILE A 1 75 ? -4.475 2.293 4.613 1.00 92.06 75 ILE A C 1
ATOM 581 O O . ILE A 1 75 ? -3.494 2.223 5.345 1.00 92.06 75 ILE A O 1
ATOM 585 N N . ALA A 1 76 ? -4.379 2.249 3.281 1.00 92.38 76 ALA A N 1
ATOM 586 C CA . ALA A 1 76 ? -3.089 2.201 2.593 1.00 92.38 76 ALA A CA 1
ATOM 587 C C . ALA A 1 76 ? -2.232 3.447 2.894 1.00 92.38 76 ALA A C 1
ATOM 589 O O . ALA A 1 76 ? -1.043 3.323 3.177 1.00 92.38 76 ALA A O 1
ATOM 590 N N . ASP A 1 77 ? -2.849 4.631 2.923 1.00 92.00 77 ASP A N 1
ATOM 591 C CA . ASP A 1 77 ? -2.166 5.886 3.268 1.00 92.00 77 ASP A CA 1
ATOM 592 C C . ASP A 1 77 ? -1.703 5.898 4.720 1.00 92.00 77 ASP A C 1
ATOM 594 O O . ASP A 1 77 ? -0.595 6.336 5.030 1.00 92.00 77 ASP A O 1
ATOM 598 N N . LEU A 1 78 ? -2.542 5.370 5.613 1.00 91.56 78 LEU A N 1
ATOM 599 C CA . LEU A 1 78 ? -2.188 5.206 7.011 1.00 91.56 78 LEU A CA 1
ATOM 600 C C . LEU A 1 78 ? -0.978 4.281 7.161 1.00 91.56 78 LEU A C 1
ATOM 602 O O . LEU A 1 78 ? -0.026 4.648 7.839 1.00 91.56 78 LEU A O 1
ATOM 606 N N . PHE A 1 79 ? -0.987 3.136 6.477 1.00 92.75 79 PHE A N 1
ATOM 607 C CA . PHE A 1 79 ? 0.136 2.204 6.456 1.00 92.75 79 PHE A CA 1
ATOM 608 C C . PHE A 1 79 ? 1.429 2.893 6.029 1.00 92.75 79 PHE A C 1
ATOM 610 O O . PHE A 1 79 ? 2.387 2.862 6.799 1.00 92.75 79 PHE A O 1
ATOM 617 N N . ALA A 1 80 ? 1.422 3.595 4.891 1.00 91.31 80 ALA A N 1
ATOM 618 C CA . ALA A 1 80 ? 2.579 4.343 4.403 1.00 91.31 80 ALA A CA 1
ATOM 619 C C . ALA A 1 80 ? 3.093 5.369 5.432 1.00 91.31 80 ALA A C 1
ATOM 621 O O . ALA A 1 80 ? 4.288 5.424 5.702 1.00 91.31 80 ALA A O 1
ATOM 622 N N . SER A 1 81 ? 2.188 6.113 6.081 1.00 90.31 81 SER A N 1
ATOM 623 C CA . SER A 1 81 ? 2.552 7.101 7.111 1.00 90.31 81 SER A CA 1
ATOM 624 C C . SER A 1 81 ? 3.126 6.494 8.395 1.00 90.31 81 SER A C 1
ATOM 626 O O . SER A 1 81 ? 3.817 7.174 9.147 1.00 90.31 81 SER A O 1
ATOM 628 N N . THR A 1 82 ? 2.825 5.222 8.663 1.00 91.19 82 THR A N 1
ATOM 629 C CA . THR A 1 82 ? 3.272 4.506 9.865 1.00 91.19 82 THR A CA 1
ATOM 630 C C . THR A 1 82 ? 4.467 3.596 9.615 1.00 91.19 82 THR A C 1
ATOM 632 O O . THR A 1 82 ? 4.880 2.889 10.537 1.00 91.19 82 THR A O 1
ATOM 635 N N . LEU A 1 83 ? 5.013 3.583 8.394 1.00 90.31 83 LEU A N 1
ATOM 636 C CA . LEU A 1 83 ? 6.191 2.787 8.078 1.00 90.31 83 LEU A CA 1
ATOM 637 C C . LEU A 1 83 ? 7.405 3.261 8.898 1.00 90.31 83 LEU A C 1
ATOM 639 O O . LEU A 1 83 ? 7.564 4.459 9.137 1.00 90.31 83 LEU A O 1
ATOM 643 N N . PRO A 1 84 ? 8.272 2.335 9.345 1.00 86.69 84 PRO A N 1
ATOM 644 C CA . PRO A 1 84 ? 9.506 2.692 10.030 1.00 86.69 84 PRO A CA 1
ATOM 645 C C . PRO A 1 84 ? 10.406 3.569 9.143 1.00 86.69 84 PRO A C 1
ATOM 647 O O . PRO A 1 84 ? 10.463 3.327 7.937 1.00 86.69 84 PRO A O 1
ATOM 650 N N . PRO A 1 85 ? 11.192 4.501 9.716 1.00 85.50 85 PRO A N 1
ATOM 651 C CA . PRO A 1 85 ? 12.077 5.382 8.945 1.00 85.50 85 PRO A CA 1
ATOM 652 C C . PRO A 1 85 ? 13.123 4.653 8.090 1.00 85.50 85 PRO A C 1
ATOM 654 O O . PRO A 1 85 ? 13.625 5.216 7.125 1.00 85.50 85 PRO A O 1
ATOM 657 N N . CYS A 1 86 ? 13.460 3.406 8.435 1.00 84.94 86 CYS A N 1
ATOM 658 C CA . CYS A 1 86 ? 14.385 2.580 7.660 1.00 84.94 86 CYS A CA 1
ATOM 659 C C . CYS A 1 86 ? 13.787 2.025 6.356 1.00 84.94 86 CYS A C 1
ATOM 661 O O . CYS A 1 86 ? 14.521 1.457 5.554 1.00 84.94 86 CYS A O 1
ATOM 663 N N . ILE A 1 87 ? 12.475 2.153 6.137 1.00 86.06 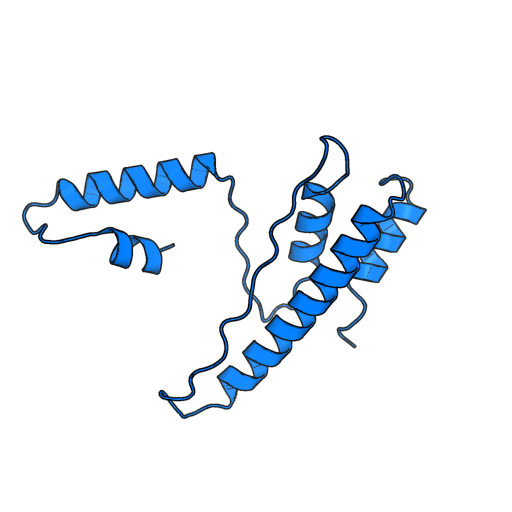87 ILE A N 1
ATOM 664 C CA . ILE A 1 87 ? 11.794 1.621 4.955 1.00 86.06 87 ILE A CA 1
ATOM 665 C C . ILE A 1 87 ? 11.365 2.784 4.064 1.00 86.06 87 ILE A C 1
ATOM 667 O O . ILE A 1 87 ? 10.501 3.587 4.423 1.00 86.06 87 ILE A O 1
ATOM 671 N N . THR A 1 88 ? 11.941 2.847 2.866 1.00 89.12 88 THR A N 1
ATOM 672 C CA . THR A 1 88 ? 11.491 3.766 1.820 1.00 89.12 88 THR A CA 1
ATOM 673 C C . THR A 1 88 ? 10.205 3.246 1.185 1.00 89.12 88 THR A C 1
ATOM 675 O O . THR A 1 88 ? 9.984 2.041 1.053 1.00 89.12 88 THR A O 1
ATOM 678 N N . HIS A 1 89 ? 9.320 4.161 0.804 1.00 90.81 89 HIS A N 1
ATOM 679 C CA . HIS A 1 89 ? 8.073 3.818 0.136 1.00 90.81 89 HIS A CA 1
ATOM 680 C C . HIS A 1 89 ? 7.763 4.829 -0.961 1.00 90.81 89 HIS A C 1
ATOM 682 O O . HIS A 1 89 ? 8.095 6.009 -0.859 1.00 90.81 89 HIS A O 1
ATOM 688 N N . ARG A 1 90 ? 7.086 4.356 -2.006 1.00 91.25 90 ARG A N 1
ATOM 689 C CA . ARG A 1 90 ? 6.607 5.173 -3.118 1.00 91.25 90 ARG A CA 1
ATOM 690 C C . ARG A 1 90 ? 5.141 4.844 -3.358 1.00 91.25 90 ARG A C 1
ATOM 692 O O . ARG A 1 90 ? 4.775 3.677 -3.474 1.00 91.25 90 ARG A O 1
ATOM 699 N N . ARG A 1 91 ? 4.298 5.874 -3.423 1.00 92.25 91 ARG A N 1
ATOM 700 C CA . ARG A 1 91 ? 2.899 5.743 -3.844 1.00 92.25 91 ARG A CA 1
ATOM 701 C C . ARG A 1 91 ? 2.813 6.082 -5.323 1.00 92.25 91 ARG A C 1
ATOM 703 O O . ARG A 1 91 ? 3.373 7.087 -5.745 1.00 92.25 91 ARG A O 1
ATOM 710 N N . MET A 1 92 ? 2.098 5.266 -6.086 1.00 91.31 92 MET A N 1
ATOM 711 C CA . MET A 1 92 ? 1.895 5.515 -7.505 1.00 91.31 92 MET A CA 1
ATOM 712 C C . MET A 1 92 ? 0.474 5.154 -7.915 1.00 91.31 92 MET A C 1
ATOM 714 O O . MET A 1 92 ? -0.070 4.137 -7.473 1.00 91.31 92 MET A O 1
ATOM 718 N N . HIS A 1 93 ? -0.131 5.989 -8.754 1.00 92.19 93 HIS A N 1
ATOM 719 C CA . HIS A 1 93 ? -1.375 5.643 -9.422 1.00 92.19 93 HIS A CA 1
ATOM 720 C C . HIS A 1 93 ? -1.062 4.765 -10.628 1.00 92.19 93 HIS A C 1
ATOM 722 O O . HIS A 1 93 ? -0.173 5.074 -11.414 1.00 92.19 93 HIS A O 1
ATOM 728 N N . PHE A 1 94 ? -1.802 3.668 -10.791 1.00 91.31 94 PHE A N 1
ATOM 729 C CA . PHE A 1 94 ? -1.516 2.685 -11.839 1.00 91.31 94 PHE A CA 1
ATOM 730 C C . PHE A 1 94 ? -1.495 3.294 -13.249 1.00 91.31 94 PHE A C 1
ATOM 732 O O . PHE A 1 94 ? -0.669 2.917 -14.069 1.00 91.31 94 PHE A O 1
ATOM 739 N N . TYR A 1 95 ? -2.368 4.261 -13.534 1.00 93.94 95 TYR A N 1
ATOM 740 C CA . TYR A 1 95 ? -2.380 4.905 -14.846 1.00 93.94 95 TYR A CA 1
ATOM 741 C C . TYR A 1 95 ? -1.116 5.741 -15.093 1.00 93.94 95 TYR A C 1
ATOM 743 O O . TYR A 1 95 ? -0.468 5.580 -16.122 1.00 93.94 95 TYR A O 1
ATOM 751 N N . GLU A 1 96 ? -0.722 6.572 -14.125 1.00 93.00 96 GLU A N 1
ATOM 752 C CA . GLU A 1 96 ? 0.518 7.360 -14.191 1.00 93.00 96 GLU A CA 1
ATOM 753 C C . GLU A 1 96 ? 1.747 6.453 -14.304 1.00 93.00 96 GLU A C 1
ATOM 755 O O . GLU A 1 96 ? 2.640 6.721 -15.104 1.00 93.00 96 GLU A O 1
ATOM 760 N N . PHE A 1 97 ? 1.749 5.339 -13.565 1.00 93.81 97 PHE A N 1
ATOM 761 C CA . PHE A 1 97 ? 2.777 4.309 -13.663 1.00 93.81 97 PHE A CA 1
ATOM 762 C C . PHE A 1 97 ? 2.910 3.772 -15.086 1.00 93.81 97 PHE A C 1
ATOM 764 O O . PHE A 1 97 ? 3.997 3.764 -15.655 1.00 93.81 97 PHE A O 1
ATOM 771 N N . MET A 1 98 ? 1.797 3.330 -15.673 1.00 94.75 98 MET A N 1
ATOM 772 C CA . MET A 1 98 ? 1.808 2.730 -17.002 1.00 94.75 98 MET A CA 1
ATOM 773 C C . MET A 1 98 ? 2.224 3.739 -18.071 1.00 94.75 98 MET A C 1
ATOM 775 O O . MET A 1 98 ? 2.954 3.374 -18.988 1.00 94.75 98 MET A O 1
ATOM 779 N N . MET A 1 99 ? 1.820 5.006 -17.946 1.00 95.19 99 MET A N 1
ATOM 780 C CA . MET A 1 99 ? 2.266 6.066 -18.855 1.00 95.19 99 MET A CA 1
ATOM 781 C C . MET A 1 99 ? 3.784 6.288 -18.782 1.00 95.19 99 MET A C 1
ATOM 783 O O . MET A 1 99 ? 4.429 6.360 -19.828 1.00 95.19 99 MET A O 1
ATOM 787 N N . ASP A 1 100 ? 4.369 6.327 -17.578 1.00 93.69 100 ASP A N 1
ATOM 788 C CA . ASP A 1 100 ? 5.828 6.419 -17.391 1.00 93.69 100 ASP A CA 1
ATOM 789 C C . ASP A 1 100 ? 6.543 5.215 -18.029 1.00 93.69 100 ASP A C 1
ATOM 791 O O . ASP A 1 100 ? 7.445 5.382 -18.851 1.00 93.69 100 ASP A O 1
ATOM 795 N N . ILE A 1 101 ? 6.075 3.994 -17.749 1.00 94.06 101 ILE A N 1
ATOM 796 C CA . ILE A 1 101 ? 6.628 2.764 -18.337 1.00 94.06 101 ILE A CA 1
ATOM 797 C C . ILE A 1 101 ? 6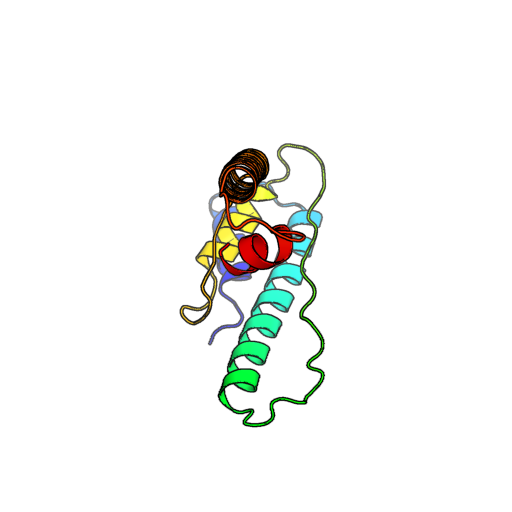.572 2.794 -19.869 1.00 94.06 101 ILE A C 1
ATOM 799 O O . ILE A 1 101 ? 7.573 2.500 -20.526 1.00 94.06 101 ILE A O 1
ATOM 803 N N . HIS A 1 102 ? 5.433 3.170 -20.457 1.00 93.94 102 HIS A N 1
ATOM 804 C CA . HIS A 1 102 ? 5.287 3.254 -21.910 1.00 93.94 102 HIS A CA 1
ATOM 805 C C . HIS A 1 102 ? 6.202 4.318 -22.529 1.00 93.94 102 HIS A C 1
ATOM 807 O O . HIS A 1 102 ? 6.803 4.058 -23.572 1.00 93.94 102 HIS A O 1
ATOM 813 N N . SER A 1 103 ? 6.361 5.473 -21.878 1.00 94.06 103 SER A N 1
ATOM 814 C CA . SER A 1 103 ? 7.266 6.542 -22.320 1.00 94.06 103 SER A CA 1
ATOM 815 C C . SER A 1 103 ? 8.733 6.091 -22.327 1.00 94.06 103 SER A C 1
ATOM 817 O O . SER A 1 103 ? 9.442 6.248 -23.329 1.00 94.06 103 SER A O 1
ATOM 819 N N . ARG A 1 104 ? 9.183 5.436 -21.247 1.00 93.44 104 ARG A N 1
ATOM 820 C CA . ARG A 1 104 ? 10.541 4.874 -21.144 1.00 93.44 104 ARG A CA 1
ATOM 821 C C . ARG A 1 104 ? 10.792 3.803 -22.199 1.00 93.44 104 ARG A C 1
ATOM 823 O O . ARG A 1 104 ? 11.844 3.788 -22.832 1.00 93.44 104 ARG A O 1
ATOM 830 N N . LEU A 1 105 ? 9.813 2.933 -22.425 1.00 92.12 105 LEU A N 1
ATOM 831 C CA . LEU A 1 105 ? 9.905 1.854 -23.403 1.00 92.12 105 LEU A CA 1
ATOM 832 C C . LEU A 1 105 ? 9.912 2.374 -24.846 1.00 92.12 105 LEU A C 1
ATOM 834 O O . LEU A 1 105 ? 10.646 1.841 -25.677 1.00 92.12 105 LEU A O 1
ATOM 838 N N . HIS A 1 106 ? 9.156 3.434 -25.144 1.00 92.56 106 HIS A N 1
ATOM 839 C CA . HIS A 1 106 ? 9.244 4.126 -26.429 1.00 92.56 106 HIS A CA 1
ATOM 840 C C . HIS A 1 106 ? 10.638 4.735 -26.634 1.00 92.56 106 HIS A C 1
ATOM 842 O O . HIS A 1 106 ? 11.275 4.473 -27.650 1.00 92.56 106 HIS A O 1
ATOM 848 N N . THR A 1 107 ? 11.148 5.462 -25.637 1.00 91.94 107 THR A N 1
ATOM 849 C CA . THR A 1 107 ? 12.486 6.076 -25.685 1.00 91.94 107 THR A CA 1
ATOM 850 C C . THR A 1 107 ? 13.584 5.034 -25.900 1.00 91.94 107 THR A C 1
ATOM 852 O O . THR A 1 107 ? 14.440 5.211 -26.763 1.00 91.94 107 THR A O 1
ATOM 855 N N . ALA A 1 108 ? 13.531 3.916 -25.167 1.00 90.06 108 ALA A N 1
ATOM 856 C CA . ALA A 1 108 ? 14.508 2.837 -25.278 1.00 90.06 108 ALA A CA 1
ATOM 857 C C . ALA A 1 108 ? 14.544 2.214 -26.682 1.00 90.06 108 ALA A C 1
ATOM 859 O O . ALA A 1 108 ? 15.621 1.931 -27.196 1.00 90.06 108 ALA A O 1
ATOM 860 N N . ARG A 1 109 ? 13.378 2.034 -27.315 1.00 88.19 109 ARG A N 1
ATOM 861 C CA . ARG A 1 109 ? 13.259 1.462 -28.667 1.00 88.19 109 ARG A CA 1
ATOM 862 C C . ARG A 1 109 ? 13.701 2.414 -29.776 1.00 88.19 109 ARG A C 1
ATOM 864 O O . ARG A 1 109 ? 14.093 1.948 -30.839 1.00 88.19 109 ARG A O 1
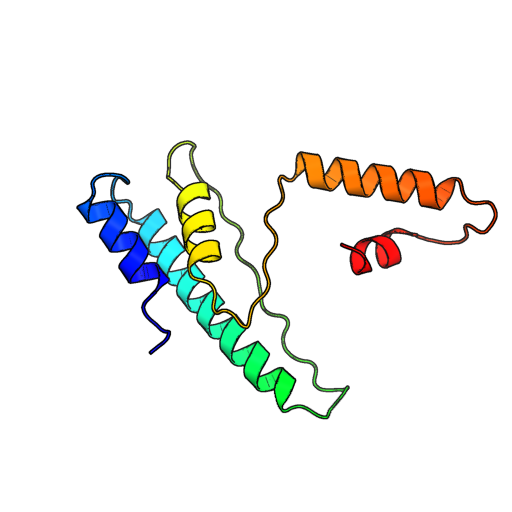ATOM 871 N N . SER A 1 110 ? 13.629 3.720 -29.541 1.00 88.06 110 SER A N 1
ATOM 872 C CA . SER A 1 110 ? 14.038 4.744 -30.509 1.00 88.06 110 SER A CA 1
ATOM 873 C C . SER A 1 110 ? 15.557 4.975 -30.545 1.00 88.06 110 SER A C 1
ATOM 875 O O . 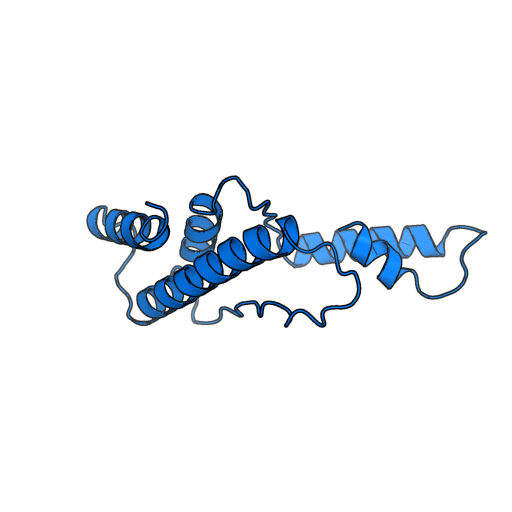SER A 1 110 ? 16.042 5.693 -31.417 1.00 88.06 110 SER A O 1
ATOM 877 N N . LEU A 1 111 ? 16.322 4.394 -29.612 1.00 87.56 111 LEU A N 1
ATOM 878 C CA . LEU A 1 111 ? 17.781 4.510 -29.582 1.00 87.56 111 LEU A CA 1
ATOM 879 C C . LEU A 1 111 ? 18.438 3.595 -30.636 1.00 87.56 111 LEU A C 1
ATOM 881 O O . LEU A 1 111 ? 18.081 2.422 -30.736 1.00 87.56 111 LEU A O 1
ATOM 885 N N . PRO A 1 112 ? 19.467 4.070 -31.365 1.00 79.25 112 PRO A N 1
ATOM 886 C CA . PRO A 1 112 ? 20.131 3.295 -32.421 1.00 79.25 112 PRO A CA 1
ATOM 887 C C . PRO A 1 112 ? 20.918 2.078 -31.902 1.00 79.25 112 PRO A C 1
ATOM 889 O O . PRO A 1 112 ? 21.224 1.171 -32.669 1.00 79.25 112 PRO A O 1
ATOM 892 N N . THR A 1 113 ? 21.229 2.037 -30.603 1.00 79.38 113 THR A N 1
ATOM 893 C CA . THR A 1 113 ? 21.958 0.942 -29.931 1.00 79.38 113 THR A CA 1
ATOM 894 C C . THR A 1 113 ? 21.022 -0.156 -29.400 1.00 79.38 113 THR A C 1
ATOM 896 O O . THR A 1 113 ? 21.465 -1.087 -28.731 1.00 79.38 113 THR A O 1
ATOM 899 N N . PHE A 1 114 ? 19.713 -0.046 -29.632 1.00 74.31 114 PHE A N 1
ATOM 900 C CA . PHE A 1 114 ? 18.730 -0.929 -29.017 1.00 74.31 114 PHE A CA 1
ATOM 901 C C . PHE A 1 114 ? 18.824 -2.381 -29.527 1.00 74.31 114 PHE A C 1
ATOM 903 O O . PHE A 1 114 ? 18.702 -2.647 -30.721 1.00 74.31 114 PHE A O 1
ATOM 910 N N . SER A 1 115 ? 18.992 -3.332 -28.600 1.00 74.75 115 SER A N 1
ATOM 911 C CA . SER A 1 115 ? 18.933 -4.776 -28.854 1.00 74.75 115 SER A CA 1
ATOM 912 C C . SER A 1 115 ? 18.362 -5.500 -27.627 1.00 74.75 115 SER A C 1
ATOM 914 O O . SER A 1 115 ? 18.849 -5.306 -26.514 1.00 74.75 115 SER A O 1
ATOM 916 N N . GLY A 1 116 ? 17.328 -6.327 -27.817 1.00 82.88 116 GLY A N 1
ATOM 917 C CA . GLY A 1 116 ? 16.700 -7.129 -26.755 1.00 82.88 116 GLY A CA 1
ATOM 918 C C . GLY A 1 116 ? 15.432 -6.523 -26.132 1.00 82.88 116 GLY A C 1
ATOM 919 O O . GLY A 1 116 ? 14.720 -5.753 -26.770 1.00 82.88 116 GLY A O 1
ATOM 920 N N . ASP A 1 117 ? 15.114 -6.920 -24.893 1.00 86.12 117 ASP A N 1
ATOM 921 C CA . ASP A 1 117 ? 13.938 -6.458 -24.135 1.00 86.12 117 ASP A CA 1
ATOM 922 C C . ASP A 1 117 ? 14.334 -5.396 -23.083 1.00 86.12 117 ASP A C 1
ATOM 924 O O . ASP A 1 117 ? 15.047 -5.721 -22.128 1.00 86.12 117 ASP A O 1
ATOM 928 N N . PRO A 1 118 ? 13.873 -4.133 -23.205 1.00 86.75 118 PRO A N 1
ATOM 929 C CA . PRO A 1 118 ? 14.234 -3.061 -22.283 1.00 86.75 118 PRO A CA 1
ATOM 930 C C . PRO A 1 118 ? 13.468 -3.128 -20.956 1.00 86.75 118 PRO A C 1
ATOM 932 O O . PRO A 1 118 ? 13.808 -2.393 -20.029 1.00 86.75 118 PRO A O 1
ATOM 935 N N . LEU A 1 119 ? 12.438 -3.977 -20.830 1.00 87.94 119 LEU A N 1
ATOM 936 C CA . LEU A 1 119 ? 11.580 -4.018 -19.642 1.00 87.94 119 LEU A CA 1
ATOM 937 C C . LEU A 1 119 ? 12.345 -4.359 -18.364 1.00 87.94 119 LEU A C 1
ATOM 939 O O . LEU A 1 119 ? 12.062 -3.782 -17.318 1.00 87.94 119 LEU A O 1
ATOM 943 N N . LEU A 1 120 ? 13.330 -5.257 -18.437 1.00 86.31 120 LEU A N 1
ATOM 944 C CA . LEU A 1 120 ? 14.136 -5.625 -17.270 1.00 86.31 120 LEU A CA 1
ATOM 945 C C . LEU A 1 120 ? 14.995 -4.462 -16.769 1.00 86.31 120 LEU A C 1
ATOM 947 O O . LEU A 1 120 ? 15.173 -4.312 -15.563 1.00 86.31 120 LEU A O 1
ATOM 951 N N . GLN A 1 121 ? 15.522 -3.646 -17.682 1.00 85.56 121 GLN A N 1
ATOM 952 C CA . GLN A 1 121 ? 16.288 -2.457 -17.323 1.00 85.56 121 GLN A CA 1
ATOM 953 C C . GLN A 1 121 ? 15.361 -1.392 -16.737 1.00 85.56 121 GLN A C 1
ATOM 955 O O . GLN A 1 121 ? 15.588 -0.933 -15.623 1.00 85.56 121 GLN A O 1
ATOM 960 N N . ILE A 1 122 ? 14.259 -1.091 -17.429 1.00 89.06 122 ILE A N 1
ATOM 961 C CA . ILE A 1 122 ? 13.258 -0.127 -16.963 1.00 89.06 122 ILE A CA 1
ATOM 962 C C . ILE A 1 122 ? 12.719 -0.528 -15.583 1.00 89.06 122 ILE A C 1
ATOM 964 O O . ILE A 1 122 ? 12.567 0.328 -14.721 1.00 89.06 122 ILE A O 1
ATOM 968 N N . GLY A 1 123 ? 12.477 -1.819 -15.345 1.00 86.19 123 GLY A N 1
ATOM 969 C CA . GLY A 1 123 ? 11.999 -2.333 -14.062 1.00 86.19 123 GLY A CA 1
ATOM 970 C C . GLY A 1 123 ? 13.007 -2.230 -12.913 1.00 86.19 123 GLY A C 1
ATOM 971 O O . GLY A 1 123 ? 12.592 -2.275 -11.761 1.00 86.19 123 GLY A O 1
ATOM 972 N N . ARG A 1 124 ? 14.309 -2.081 -13.195 1.00 85.06 124 ARG A N 1
ATOM 973 C CA . ARG A 1 124 ? 15.335 -1.790 -12.174 1.00 85.06 124 ARG A CA 1
ATOM 974 C C . ARG A 1 124 ? 15.424 -0.300 -11.841 1.00 85.06 124 ARG A C 1
ATOM 976 O O . ARG A 1 124 ? 15.836 0.035 -10.737 1.00 85.06 124 ARG A O 1
ATOM 983 N N . ASP A 1 125 ? 15.033 0.559 -12.779 1.00 83.88 125 ASP A N 1
ATOM 984 C CA . ASP A 1 125 ? 15.107 2.021 -12.668 1.00 83.88 125 ASP A CA 1
ATOM 985 C C . ASP A 1 125 ? 13.831 2.659 -12.070 1.00 83.88 125 ASP A C 1
ATOM 987 O O . ASP A 1 125 ? 13.691 3.888 -12.047 1.00 83.88 125 ASP A O 1
ATOM 991 N N . VAL A 1 126 ? 12.847 1.852 -11.665 1.00 78.38 126 VAL A N 1
ATOM 992 C CA . VAL A 1 126 ? 11.547 2.288 -11.111 1.00 78.38 126 VAL A CA 1
ATOM 993 C C . VAL A 1 126 ? 11.482 2.029 -9.616 1.00 78.38 126 VAL A C 1
ATOM 995 O O . VAL A 1 126 ? 10.970 2.944 -8.916 1.00 78.38 126 VAL A O 1
#

Foldseek 3Di:
DQQCQLVVVVVVCVVVVVADDDPVLVVVSVVLSVLLVVVVVVLVVVVPDPDPDPPPPDRDDDDDDDDPPNCRVVSVVSSQVSHDPSDDDDDDDPVRVVVVLVVVQVVLVPDPPHDDHCNVVVVVVD

Secondary structure (DSSP, 8-state):
--SSHHHHHHHHHHHTTSS---HHHHHHHHHHHHHHHHHHHHHHHHHT---TT--PPPPP-------TTSSHHHHHHHHHHTS-TTS------HHHHHHHHHHHHHHHHHSTT--S-THHHHHH--

pLDDT: mean 84.09, std 12.41, range [38.56, 95.19]

Sequence (126 aa):
MSQTGLKTAYNTLLTRHRLTPNRSQLALVNRLNTLQTDLHNHHLSNSNSTSKYSSQASLKGLYIYGSVGTGKSRIADLFASTLPPCITHRRMHFYEFMMDIHSRLHTARSLPTFSGDPLLQIGRDV